Protein AF-A0A3M1AYJ1-F1 (afdb_monomer_lite)

Foldseek 3Di:
DWAWEWEWEAELVGIAIEIETQDDPVVVVCVCVVVVPPHYYYYDNPCCVPCVPVNPDAPDKYFYAAPVGHGQDIDHDDDDPVLVVQSNVCSHVVHHDDD

Structure (mmCIF, N/CA/C/O backbone):
data_AF-A0A3M1AYJ1-F1
#
_entry.id   AF-A0A3M1AYJ1-F1
#
loop_
_atom_site.group_PDB
_atom_site.id
_atom_site.type_symbol
_atom_site.label_atom_id
_atom_site.label_alt_id
_atom_site.label_comp_id
_atom_site.label_asym_id
_atom_site.label_entity_id
_atom_site.label_seq_id
_atom_site.pdbx_PDB_ins_code
_atom_site.Cartn_x
_atom_site.Cartn_y
_atom_site.Cartn_z
_atom_site.occupancy
_atom_site.B_iso_or_equiv
_atom_site.auth_seq_id
_atom_site.auth_comp_id
_atom_site.auth_asym_id
_atom_site.auth_atom_id
_atom_site.pdbx_PDB_model_num
ATOM 1 N N . MET A 1 1 ? 11.905 1.353 -12.470 1.00 46.94 1 MET A N 1
ATOM 2 C CA . MET A 1 1 ? 11.493 1.921 -11.169 1.00 46.94 1 MET A CA 1
ATOM 3 C C . MET A 1 1 ? 10.239 1.173 -10.799 1.00 46.94 1 MET A C 1
ATOM 5 O O . MET A 1 1 ? 9.334 1.196 -11.615 1.00 46.94 1 MET A O 1
ATOM 9 N N . ILE A 1 2 ? 10.242 0.469 -9.671 1.00 55.31 2 ILE A N 1
ATOM 10 C CA . ILE A 1 2 ? 9.135 -0.414 -9.294 1.00 55.31 2 ILE A CA 1
ATOM 11 C C . ILE A 1 2 ? 7.994 0.456 -8.771 1.00 55.31 2 ILE A C 1
ATOM 13 O O . ILE A 1 2 ? 8.209 1.277 -7.872 1.00 55.31 2 ILE A O 1
ATOM 17 N N . GLN A 1 3 ? 6.818 0.328 -9.374 1.00 58.94 3 GLN A N 1
ATOM 18 C CA . GLN A 1 3 ? 5.632 1.095 -9.021 1.00 58.94 3 GLN A CA 1
ATOM 19 C C . GLN A 1 3 ? 4.769 0.282 -8.062 1.00 58.94 3 GLN A C 1
ATOM 21 O O . GLN A 1 3 ? 3.967 -0.541 -8.486 1.00 58.94 3 GLN A O 1
ATOM 26 N N . ASN A 1 4 ? 4.938 0.519 -6.760 1.00 63.06 4 ASN A N 1
ATOM 27 C CA . ASN A 1 4 ? 4.221 -0.234 -5.733 1.00 63.06 4 ASN A CA 1
ATOM 28 C C . ASN A 1 4 ? 3.111 0.589 -5.084 1.00 63.06 4 ASN A C 1
ATOM 30 O O . ASN A 1 4 ? 3.346 1.689 -4.563 1.00 63.06 4 ASN A O 1
ATOM 34 N N . VAL A 1 5 ? 1.929 -0.013 -5.031 1.00 69.81 5 VAL A N 1
ATOM 35 C CA . VAL A 1 5 ? 0.799 0.423 -4.218 1.00 69.81 5 VAL A CA 1
ATOM 36 C C . VAL A 1 5 ? 0.531 -0.655 -3.176 1.00 69.81 5 VAL A C 1
ATOM 38 O O . VAL A 1 5 ? 0.225 -1.792 -3.517 1.00 69.81 5 VAL A O 1
ATOM 41 N N . ALA A 1 6 ? 0.624 -0.318 -1.894 1.00 74.75 6 ALA A N 1
ATOM 42 C CA . ALA A 1 6 ? 0.256 -1.240 -0.825 1.00 74.75 6 ALA A CA 1
ATOM 43 C C . ALA A 1 6 ? -1.194 -0.989 -0.399 1.00 74.75 6 ALA A C 1
ATOM 45 O O . ALA A 1 6 ? -1.549 0.119 -0.004 1.00 74.75 6 ALA A O 1
ATOM 46 N N . ILE A 1 7 ? -2.039 -2.014 -0.437 1.00 72.94 7 ILE A N 1
ATOM 47 C CA . ILE A 1 7 ? -3.407 -1.957 0.084 1.00 72.94 7 ILE A CA 1
ATOM 48 C C . ILE A 1 7 ? -3.460 -2.805 1.351 1.00 72.94 7 ILE A C 1
ATOM 50 O O . ILE A 1 7 ? -3.210 -4.012 1.316 1.00 72.94 7 ILE A O 1
ATOM 54 N N . GLY A 1 8 ? -3.758 -2.164 2.479 1.00 73.81 8 GLY A N 1
ATOM 55 C CA . GLY A 1 8 ? -3.881 -2.800 3.786 1.00 73.81 8 GLY A CA 1
ATOM 56 C C . GLY A 1 8 ? -5.323 -2.775 4.280 1.00 73.81 8 GLY A C 1
ATOM 57 O O . GLY A 1 8 ? -5.903 -1.701 4.428 1.00 73.81 8 GLY A O 1
ATOM 58 N N . ILE A 1 9 ? -5.883 -3.947 4.572 1.00 71.31 9 ILE A N 1
ATOM 59 C CA . ILE A 1 9 ? -7.156 -4.109 5.286 1.00 71.31 9 ILE A CA 1
ATOM 60 C C . ILE A 1 9 ? -6.839 -4.732 6.642 1.00 71.31 9 ILE A C 1
ATOM 62 O O . ILE A 1 9 ? -6.195 -5.778 6.689 1.00 71.31 9 ILE A O 1
ATOM 66 N N . CYS A 1 10 ? -7.288 -4.131 7.740 1.00 69.38 10 CYS A N 1
ATOM 67 C CA . CYS A 1 10 ? -7.070 -4.678 9.082 1.00 69.38 10 CYS A CA 1
ATOM 68 C C . CYS A 1 10 ? -8.398 -4.940 9.789 1.00 69.38 10 CYS A C 1
ATOM 70 O O . CYS A 1 10 ? -9.251 -4.061 9.832 1.00 69.38 10 CYS A O 1
ATOM 72 N N . GLU A 1 11 ? -8.545 -6.137 10.362 1.00 62.34 11 GLU A N 1
ATOM 73 C CA . GLU A 1 11 ? -9.706 -6.578 11.148 1.00 62.34 11 GLU A CA 1
ATOM 74 C C . GLU A 1 11 ? -9.253 -7.179 12.488 1.00 62.34 11 GLU A C 1
ATOM 76 O O . GLU A 1 11 ? -8.070 -7.414 12.698 1.00 62.34 11 GLU A O 1
ATOM 81 N N . GLN A 1 12 ? -10.176 -7.502 13.402 1.00 55.16 12 GLN A N 1
ATOM 82 C CA . GLN A 1 12 ? -9.850 -7.974 14.765 1.00 55.16 12 GLN A CA 1
ATOM 83 C C . GLN A 1 12 ? -8.898 -9.190 14.830 1.00 55.16 12 GLN A C 1
ATOM 85 O O . GLN A 1 12 ? -8.233 -9.386 15.844 1.00 55.16 12 GLN A O 1
ATOM 90 N N . ASN A 1 13 ? -8.793 -9.977 13.753 1.00 65.31 13 ASN A N 1
ATOM 91 C CA . ASN A 1 13 ? -7.955 -11.178 13.679 1.00 65.31 13 ASN A CA 1
ATOM 92 C C . ASN A 1 13 ? -6.651 -10.994 12.873 1.00 65.31 13 ASN A C 1
ATOM 94 O O . ASN A 1 13 ? -5.940 -11.973 12.645 1.00 65.31 13 ASN A O 1
ATOM 98 N N . GLY A 1 14 ? -6.322 -9.773 12.437 1.00 74.94 14 GLY A N 1
ATOM 99 C CA . GLY A 1 14 ? -5.066 -9.458 11.749 1.00 74.94 14 GLY A CA 1
ATOM 100 C C . GLY A 1 14 ? -5.216 -8.485 10.578 1.00 74.94 14 GLY A C 1
ATOM 101 O O . GLY A 1 14 ? -6.321 -8.124 10.175 1.00 74.94 14 GLY A O 1
ATOM 102 N N . CYS A 1 15 ? -4.080 -8.065 10.019 1.00 79.88 15 CYS A N 1
ATOM 103 C CA . CYS A 1 15 ? -4.037 -7.275 8.789 1.00 79.88 15 CYS A CA 1
ATOM 104 C C . CYS A 1 15 ? -3.755 -8.167 7.583 1.00 79.88 15 CYS A C 1
ATOM 106 O O . CYS A 1 15 ? -2.850 -9.002 7.601 1.00 79.88 15 CYS A O 1
ATOM 108 N N . ARG A 1 16 ? -4.484 -7.924 6.500 1.00 88.12 16 ARG A N 1
ATOM 109 C CA . ARG A 1 16 ? -4.169 -8.405 5.162 1.00 88.12 16 ARG A CA 1
ATOM 110 C C . ARG A 1 16 ? -3.556 -7.252 4.386 1.00 88.12 16 ARG A C 1
ATOM 112 O O . ARG A 1 16 ? -4.203 -6.234 4.167 1.00 88.12 16 ARG A O 1
ATOM 119 N N . VAL A 1 17 ? -2.310 -7.430 3.974 1.00 90.94 17 VAL A N 1
ATOM 120 C CA . VAL A 1 17 ? -1.594 -6.487 3.112 1.00 90.94 17 VAL A CA 1
ATOM 121 C C . VAL A 1 17 ? -1.486 -7.111 1.728 1.00 90.94 17 VAL A C 1
ATOM 123 O O . VAL A 1 17 ? -1.321 -8.321 1.611 1.00 90.94 17 VAL A O 1
ATOM 126 N N . THR A 1 18 ? -1.638 -6.313 0.680 1.00 91.31 18 THR A N 1
ATOM 127 C CA . THR A 1 18 ? -1.424 -6.726 -0.711 1.00 91.31 18 THR A CA 1
ATOM 128 C C . THR A 1 18 ? -0.630 -5.643 -1.424 1.00 91.31 18 THR A C 1
ATOM 130 O O . THR A 1 18 ? -0.984 -4.470 -1.331 1.00 91.31 18 THR A O 1
ATOM 133 N N . ASN A 1 19 ? 0.435 -6.025 -2.124 1.00 92.25 19 ASN A N 1
ATOM 134 C CA . ASN A 1 19 ? 1.097 -5.140 -3.077 1.00 92.25 19 ASN A CA 1
ATOM 135 C C . ASN A 1 19 ? 0.371 -5.211 -4.422 1.00 92.25 19 ASN A C 1
ATOM 137 O O . ASN A 1 19 ? 0.004 -6.300 -4.858 1.00 92.25 19 ASN A O 1
ATOM 141 N N . VAL A 1 20 ? 0.190 -4.071 -5.072 1.00 91.88 20 VAL A N 1
ATOM 142 C CA . VAL A 1 20 ? -0.340 -3.933 -6.425 1.00 91.88 20 VAL A CA 1
ATOM 143 C C . VAL A 1 20 ? 0.694 -3.186 -7.265 1.00 91.88 20 VAL A C 1
ATOM 145 O O . VAL A 1 20 ? 1.167 -2.126 -6.851 1.00 91.88 20 VAL A O 1
ATOM 148 N N . HIS A 1 21 ? 1.052 -3.738 -8.424 1.00 91.31 21 HIS A N 1
ATOM 149 C CA . HIS A 1 21 ? 2.062 -3.172 -9.323 1.00 91.31 21 HIS A CA 1
ATOM 150 C C . HIS A 1 21 ? 1.684 -3.343 -10.795 1.00 91.31 21 HIS A C 1
ATOM 152 O O . HIS A 1 21 ? 0.961 -4.271 -11.146 1.00 91.31 21 HIS A O 1
ATOM 158 N N . ASN A 1 22 ? 2.256 -2.519 -11.673 1.00 90.31 22 ASN A N 1
ATOM 159 C CA . ASN A 1 22 ? 2.217 -2.729 -13.129 1.00 90.31 22 ASN A CA 1
ATOM 160 C C . ASN A 1 22 ? 3.625 -2.949 -13.722 1.00 90.31 22 ASN A C 1
ATOM 162 O O . ASN A 1 22 ? 3.913 -2.651 -14.878 1.00 90.31 22 ASN A O 1
ATOM 166 N N . ASP A 1 23 ? 4.548 -3.429 -12.887 1.00 88.81 23 ASP A N 1
ATOM 167 C CA . ASP A 1 23 ? 5.903 -3.759 -13.321 1.00 88.81 23 ASP A CA 1
ATOM 168 C C . ASP A 1 23 ? 5.969 -5.036 -14.166 1.00 88.81 23 ASP A C 1
ATOM 170 O O . ASP A 1 23 ? 5.127 -5.936 -14.067 1.00 88.81 23 ASP A O 1
ATOM 174 N N . ASP A 1 24 ? 7.044 -5.131 -14.952 1.00 90.88 24 ASP A N 1
ATOM 175 C CA . ASP A 1 24 ? 7.428 -6.374 -15.610 1.00 90.88 24 ASP A CA 1
ATOM 176 C C . ASP A 1 24 ? 7.559 -7.531 -14.600 1.00 90.88 24 ASP A C 1
ATOM 178 O O . ASP A 1 24 ? 7.928 -7.338 -13.438 1.00 90.88 24 ASP A O 1
ATOM 182 N N . LEU A 1 25 ? 7.248 -8.750 -15.053 1.00 89.56 25 LEU A N 1
ATOM 183 C CA . LEU A 1 25 ? 7.164 -9.921 -14.185 1.00 89.56 25 LEU A CA 1
ATOM 184 C C . LEU A 1 25 ? 8.509 -10.251 -13.532 1.00 89.56 25 LEU A C 1
ATOM 186 O O . LEU A 1 25 ? 8.531 -10.575 -12.346 1.00 89.56 25 LEU A O 1
ATOM 190 N N . GLU A 1 26 ? 9.615 -10.155 -14.273 1.00 93.19 26 GLU A N 1
ATOM 191 C CA . GLU A 1 26 ? 10.945 -10.467 -13.745 1.00 93.19 26 GLU A CA 1
ATOM 192 C C . GLU A 1 26 ? 11.34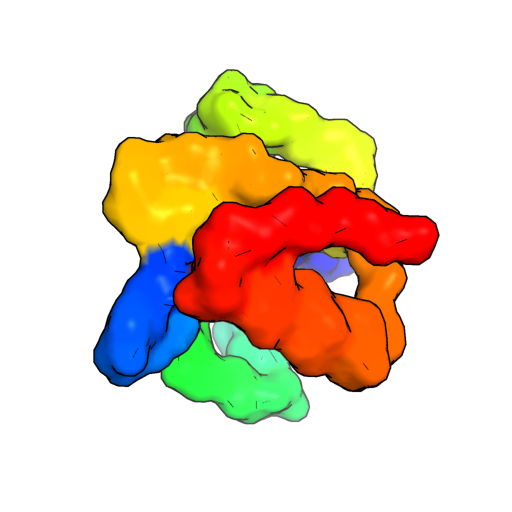4 -9.452 -12.668 1.00 93.19 26 GLU A C 1
ATOM 194 O O . GLU A 1 26 ? 11.761 -9.827 -11.571 1.00 93.19 26 GLU A O 1
ATOM 199 N N . ALA A 1 27 ? 11.118 -8.163 -12.937 1.00 90.81 27 ALA A N 1
ATOM 200 C CA . ALA A 1 27 ? 11.383 -7.090 -11.982 1.00 90.81 27 ALA A CA 1
ATOM 201 C C . ALA A 1 27 ? 10.534 -7.217 -10.704 1.00 90.81 27 ALA A C 1
ATOM 203 O O . ALA A 1 27 ? 11.047 -7.036 -9.598 1.00 90.81 27 ALA A O 1
ATOM 204 N N . ALA A 1 2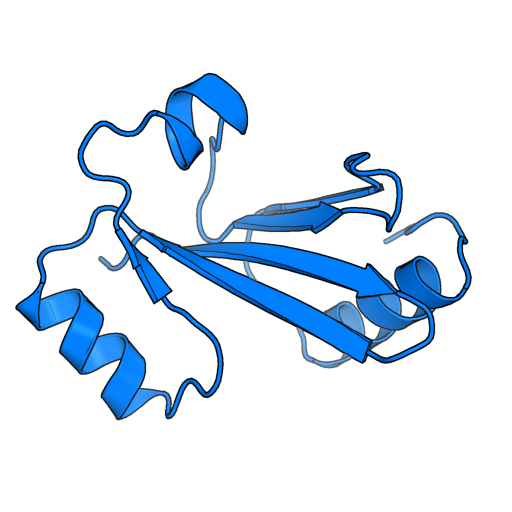8 ? 9.251 -7.561 -10.837 1.00 90.00 28 ALA A N 1
ATOM 205 C CA . ALA A 1 28 ? 8.360 -7.766 -9.699 1.00 90.00 28 ALA A CA 1
ATOM 206 C C . ALA A 1 28 ? 8.754 -8.996 -8.863 1.00 90.00 28 ALA A C 1
ATOM 208 O O . ALA A 1 28 ? 8.744 -8.944 -7.632 1.00 90.00 28 ALA A O 1
ATOM 209 N N . GLN A 1 29 ? 9.145 -10.097 -9.509 1.00 91.56 29 GLN A N 1
ATOM 210 C CA . GLN A 1 29 ? 9.615 -11.304 -8.822 1.00 91.56 29 GLN A CA 1
ATOM 211 C C . GLN A 1 29 ? 10.926 -11.063 -8.069 1.00 91.56 29 GLN A C 1
ATOM 213 O O . GLN A 1 29 ? 11.057 -11.498 -6.920 1.00 91.56 29 GLN A O 1
ATOM 218 N N . ALA A 1 30 ? 11.868 -10.341 -8.682 1.00 93.00 30 ALA A N 1
ATOM 219 C CA . ALA A 1 30 ? 13.101 -9.921 -8.026 1.00 93.00 30 ALA A CA 1
ATOM 220 C C . ALA A 1 30 ? 12.796 -9.067 -6.788 1.00 93.00 30 ALA A C 1
ATOM 222 O O . ALA A 1 30 ? 13.280 -9.369 -5.706 1.00 93.00 30 ALA A O 1
ATOM 223 N N . PHE A 1 31 ? 11.896 -8.088 -6.901 1.00 90.00 31 PHE A N 1
ATOM 224 C CA . PHE A 1 31 ? 11.489 -7.238 -5.778 1.00 90.00 31 PHE A CA 1
ATOM 225 C C . PHE A 1 31 ? 10.924 -8.015 -4.586 1.00 90.00 31 PHE A C 1
ATOM 227 O O . PHE A 1 31 ? 11.317 -7.781 -3.442 1.00 90.00 31 PHE A O 1
ATOM 234 N N . VAL A 1 32 ? 10.004 -8.946 -4.853 1.00 91.00 32 VAL A N 1
ATOM 235 C CA . VAL A 1 32 ? 9.406 -9.805 -3.821 1.00 91.00 32 VAL A CA 1
ATOM 236 C C . VAL A 1 32 ? 10.479 -10.649 -3.136 1.00 91.00 32 VAL A C 1
ATOM 238 O O . VAL A 1 32 ? 10.464 -10.780 -1.912 1.00 91.00 32 VAL A O 1
ATOM 241 N N . THR A 1 33 ? 11.411 -11.195 -3.919 1.00 94.25 33 THR A N 1
ATOM 242 C CA . THR A 1 33 ? 12.477 -12.079 -3.433 1.00 94.25 33 THR A CA 1
ATOM 243 C C . THR A 1 33 ? 13.510 -11.313 -2.612 1.00 94.25 33 THR A C 1
ATOM 245 O O . THR A 1 33 ? 13.805 -11.707 -1.485 1.00 94.25 33 THR A O 1
ATOM 248 N N . ASP A 1 34 ? 14.010 -10.195 -3.135 1.00 93.81 34 ASP A N 1
ATOM 249 C CA . ASP A 1 34 ? 15.072 -9.390 -2.525 1.00 93.81 34 ASP A CA 1
ATOM 250 C C .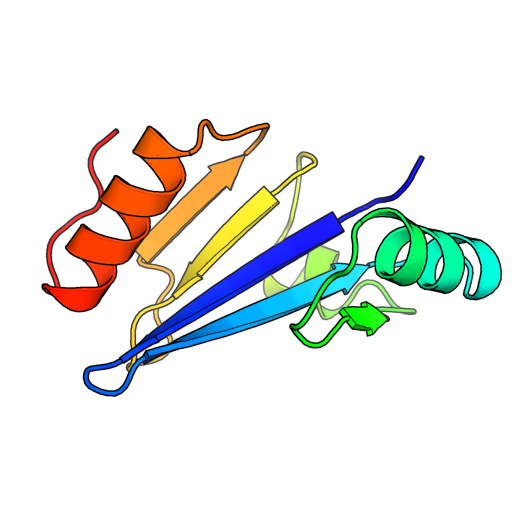 ASP A 1 34 ? 14.637 -8.768 -1.195 1.00 93.81 34 ASP A C 1
ATOM 252 O O . ASP A 1 34 ? 15.439 -8.648 -0.268 1.00 93.81 34 ASP A O 1
ATOM 256 N N . LEU A 1 35 ? 13.360 -8.392 -1.080 1.00 89.81 35 LEU A N 1
ATOM 257 C CA . LEU A 1 35 ? 12.797 -7.831 0.149 1.00 89.81 35 LEU A CA 1
ATOM 258 C C . LEU A 1 35 ? 12.151 -8.875 1.066 1.00 89.81 35 LEU A C 1
ATOM 260 O O . LEU A 1 35 ? 11.703 -8.522 2.157 1.00 89.81 35 LEU A O 1
ATOM 264 N N . GLY A 1 36 ? 12.084 -10.143 0.647 1.00 93.19 36 GLY A N 1
ATOM 265 C CA . GLY A 1 36 ? 11.473 -11.218 1.428 1.00 93.19 36 GLY A CA 1
ATOM 266 C C . GLY A 1 36 ? 10.002 -10.959 1.763 1.00 93.19 36 GLY A C 1
ATOM 267 O O . GLY A 1 36 ? 9.575 -11.212 2.891 1.00 93.19 36 GLY A O 1
ATOM 268 N N . LEU A 1 37 ? 9.229 -10.416 0.816 1.00 89.50 37 LEU A N 1
ATOM 269 C CA . LEU A 1 37 ? 7.829 -10.069 1.063 1.00 89.50 37 LEU A CA 1
ATOM 270 C C . LEU A 1 37 ? 7.004 -11.333 1.326 1.00 89.50 37 LEU A C 1
ATOM 272 O O . LEU A 1 37 ? 6.995 -12.273 0.535 1.00 89.50 37 LEU A O 1
ATOM 276 N N . THR A 1 38 ? 6.281 -11.343 2.443 1.00 89.56 38 THR A N 1
ATOM 277 C CA . THR A 1 38 ? 5.469 -12.489 2.892 1.00 89.56 38 THR A CA 1
ATOM 278 C C . THR A 1 38 ? 3.984 -12.341 2.575 1.00 89.56 38 THR A C 1
ATOM 280 O O . THR A 1 38 ? 3.183 -13.218 2.898 1.00 89.56 38 THR A O 1
ATOM 283 N N . PHE A 1 39 ? 3.604 -11.229 1.952 1.00 88.62 39 PHE A N 1
ATOM 284 C CA . PHE A 1 39 ? 2.237 -10.918 1.565 1.00 88.62 39 PHE A CA 1
ATOM 285 C C . PHE A 1 39 ? 2.062 -10.982 0.040 1.00 88.62 39 PHE A C 1
ATOM 287 O O . PHE A 1 39 ? 3.042 -10.846 -0.696 1.00 88.62 39 PHE A O 1
ATOM 294 N N . PRO A 1 40 ? 0.827 -11.185 -0.458 1.00 91.62 40 PRO A N 1
ATOM 295 C CA . PRO A 1 40 ? 0.566 -11.259 -1.891 1.00 91.62 40 PRO A CA 1
ATOM 296 C C . PRO A 1 40 ? 1.024 -10.008 -2.650 1.00 91.62 40 PRO A C 1
ATOM 298 O O . PRO A 1 40 ? 0.804 -8.883 -2.199 1.00 91.62 40 PRO A O 1
ATOM 301 N N . SER A 1 41 ? 1.601 -10.225 -3.832 1.00 90.62 41 SER A N 1
ATOM 302 C CA . SER A 1 41 ? 1.892 -9.189 -4.826 1.00 90.62 41 SER A CA 1
ATOM 303 C C . SER A 1 41 ? 1.076 -9.479 -6.081 1.00 90.62 41 SER A C 1
ATOM 305 O O . SER A 1 41 ? 1.161 -10.575 -6.634 1.00 90.62 41 SER A O 1
ATOM 307 N N . VAL A 1 42 ? 0.241 -8.526 -6.482 1.00 91.38 42 VAL A N 1
ATOM 308 C CA . VAL A 1 42 ? -0.750 -8.645 -7.553 1.00 91.38 42 VAL A CA 1
ATOM 309 C C . VAL A 1 42 ? -0.396 -7.669 -8.665 1.00 91.38 42 VAL A C 1
ATOM 311 O O . VAL A 1 42 ? -0.041 -6.521 -8.411 1.00 91.38 42 VAL A O 1
ATOM 314 N N . ARG A 1 43 ? -0.510 -8.134 -9.906 1.00 92.00 43 ARG A N 1
ATOM 315 C CA . ARG A 1 43 ? -0.246 -7.332 -11.094 1.00 92.00 43 ARG A CA 1
ATOM 316 C C . ARG A 1 43 ? -1.533 -6.674 -11.602 1.00 92.00 43 ARG A C 1
ATOM 318 O O . ARG A 1 43 ? -2.558 -7.345 -11.690 1.00 92.00 43 ARG A O 1
ATOM 325 N N . ASP A 1 44 ? -1.461 -5.390 -11.930 1.00 92.12 44 ASP A N 1
ATOM 326 C CA . ASP A 1 44 ? -2.553 -4.546 -12.429 1.00 92.12 44 ASP A CA 1
ATOM 327 C C . ASP A 1 44 ? -2.251 -4.100 -13.866 1.00 92.12 44 ASP A C 1
ATOM 329 O O . ASP A 1 44 ? -1.891 -2.954 -14.123 1.00 92.12 44 ASP A O 1
ATOM 333 N N . ASP A 1 45 ? -2.329 -5.052 -14.799 1.00 88.94 45 ASP A N 1
ATOM 334 C CA . ASP A 1 45 ? -1.889 -4.882 -16.192 1.00 88.94 45 ASP A CA 1
ATOM 335 C C . ASP A 1 45 ? -2.565 -3.716 -16.929 1.00 88.94 45 ASP A C 1
ATOM 337 O O . ASP A 1 45 ? -1.940 -3.050 -17.756 1.00 88.94 45 ASP A O 1
ATOM 341 N N . ASP A 1 46 ? -3.848 -3.482 -16.652 1.00 90.62 46 ASP A N 1
ATOM 342 C CA . ASP A 1 46 ? -4.670 -2.468 -17.314 1.00 90.62 46 ASP A CA 1
ATOM 343 C C . ASP A 1 46 ? -4.781 -1.159 -16.515 1.00 90.62 46 ASP A C 1
ATOM 345 O O . ASP A 1 46 ? -5.448 -0.230 -16.969 1.00 90.62 46 ASP A O 1
ATOM 349 N N . GLY A 1 47 ? -4.130 -1.066 -15.349 1.00 88.69 47 GLY A N 1
ATOM 350 C CA . GLY A 1 47 ? -4.221 0.093 -14.456 1.00 88.69 47 GLY A CA 1
ATOM 351 C C . GLY A 1 47 ? -5.609 0.283 -13.835 1.00 88.69 47 GLY A C 1
ATOM 352 O O . GLY A 1 47 ? -5.893 1.326 -13.242 1.00 88.69 47 GLY A O 1
ATOM 353 N N . LYS A 1 48 ? -6.517 -0.691 -13.960 1.00 92.25 48 LYS A N 1
ATOM 354 C CA . LYS A 1 48 ? -7.885 -0.560 -13.453 1.00 92.25 48 LYS A CA 1
ATOM 355 C C . LYS A 1 48 ? -7.904 -0.366 -11.943 1.00 92.25 48 LYS A C 1
ATOM 357 O O . LYS A 1 48 ? -8.725 0.389 -11.419 1.00 92.25 48 LYS A O 1
ATOM 362 N N . THR A 1 49 ? -7.011 -1.031 -11.221 1.00 89.69 49 THR A N 1
ATOM 363 C CA . THR A 1 49 ? -6.935 -0.906 -9.767 1.00 89.69 49 THR A CA 1
ATOM 364 C C . THR A 1 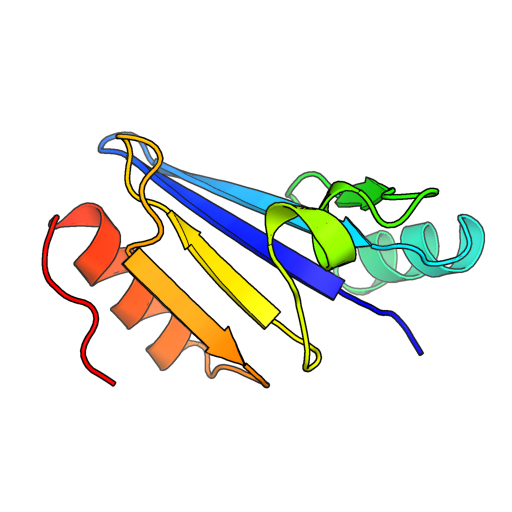49 ? -6.259 0.404 -9.374 1.00 89.69 49 THR A C 1
ATOM 366 O O . THR A 1 49 ? -6.856 1.193 -8.637 1.00 89.69 49 THR A O 1
ATOM 369 N N . SER A 1 50 ? -5.044 0.668 -9.855 1.00 89.00 50 SER A N 1
ATOM 370 C CA . SER A 1 50 ? -4.259 1.837 -9.454 1.00 89.00 50 SER A CA 1
ATOM 371 C C . SER A 1 50 ? -4.833 3.141 -9.998 1.00 89.00 50 SER A C 1
ATOM 373 O O . SER A 1 50 ? -5.022 4.090 -9.236 1.00 89.00 50 SER A O 1
ATOM 375 N N . ASP A 1 51 ? -5.161 3.197 -11.282 1.00 89.50 51 ASP A N 1
ATOM 376 C CA . ASP A 1 51 ? -5.411 4.458 -11.980 1.00 89.50 51 ASP A CA 1
ATOM 377 C C . ASP A 1 51 ? -6.901 4.806 -11.964 1.00 89.50 51 ASP A C 1
ATOM 379 O O . ASP A 1 51 ? -7.275 5.947 -11.680 1.00 89.50 51 ASP A O 1
ATOM 383 N N . GLU A 1 52 ? -7.777 3.829 -12.212 1.00 90.56 52 GLU A N 1
ATOM 384 C CA . GLU A 1 52 ? -9.220 4.079 -12.302 1.00 90.56 52 GLU A CA 1
ATOM 385 C C . GLU A 1 52 ? -9.913 4.062 -10.933 1.00 90.56 52 GLU A C 1
ATOM 387 O O . GLU A 1 52 ? -10.635 5.007 -10.585 1.00 90.56 52 GLU A O 1
ATOM 392 N N . LEU A 1 53 ? -9.713 2.986 -10.161 1.00 89.50 53 LEU A N 1
ATOM 393 C CA . LEU A 1 53 ? -10.416 2.756 -8.896 1.00 89.50 53 LEU A CA 1
ATOM 394 C C . LEU A 1 53 ? -9.817 3.563 -7.743 1.00 89.50 53 LEU A C 1
ATOM 396 O O . LEU A 1 53 ? -10.545 4.297 -7.071 1.00 89.50 53 LEU A O 1
ATOM 400 N N . TYR A 1 54 ? -8.506 3.444 -7.514 1.00 88.25 54 TYR A N 1
ATOM 401 C CA . TYR A 1 54 ? -7.829 4.127 -6.406 1.00 88.25 54 TYR A CA 1
ATOM 402 C C . TYR A 1 54 ? -7.225 5.483 -6.787 1.00 88.25 54 TYR A C 1
ATOM 404 O O . TYR A 1 54 ? -6.903 6.260 -5.887 1.00 88.25 54 TYR A O 1
ATOM 412 N N . ARG A 1 55 ? -7.133 5.800 -8.087 1.00 90.19 55 ARG A N 1
ATOM 413 C CA . ARG A 1 55 ? -6.644 7.085 -8.622 1.00 90.19 55 ARG A CA 1
ATOM 414 C C . ARG A 1 55 ? -5.324 7.511 -7.989 1.00 90.19 55 ARG A C 1
ATOM 416 O O . ARG A 1 55 ? -5.201 8.607 -7.441 1.00 90.19 55 ARG A O 1
ATOM 423 N N . ILE A 1 56 ? -4.350 6.613 -8.021 1.00 88.75 56 ILE A N 1
ATOM 424 C CA . ILE A 1 56 ? -3.030 6.821 -7.435 1.00 88.75 56 ILE A CA 1
ATOM 425 C C . ILE A 1 56 ? -2.271 7.872 -8.257 1.00 88.75 56 ILE A C 1
ATOM 427 O O . ILE A 1 56 ? -2.067 7.714 -9.453 1.00 88.75 56 ILE A O 1
ATOM 431 N N . ILE A 1 57 ? -1.856 8.964 -7.608 1.00 86.50 57 ILE A N 1
ATOM 432 C CA . ILE A 1 57 ? -1.179 10.102 -8.271 1.00 86.50 57 ILE A CA 1
ATOM 433 C C . ILE A 1 57 ? 0.320 10.154 -7.926 1.00 86.50 57 ILE A C 1
ATOM 435 O O . ILE A 1 57 ? 1.110 10.766 -8.642 1.00 86.50 57 ILE A O 1
ATOM 439 N N . GLY A 1 58 ? 0.731 9.519 -6.827 1.00 86.75 58 GLY A N 1
ATOM 440 C CA . GLY A 1 58 ? 2.111 9.529 -6.345 1.00 86.75 58 GLY A CA 1
ATOM 441 C C . GLY A 1 58 ? 2.541 8.155 -5.858 1.00 86.75 58 GLY A C 1
ATOM 442 O O . GLY A 1 58 ? 1.719 7.371 -5.392 1.00 86.75 58 GLY A O 1
ATOM 443 N N . LEU A 1 59 ? 3.833 7.861 -5.962 1.00 87.50 59 LEU A N 1
ATOM 444 C CA . LEU A 1 59 ? 4.402 6.586 -5.538 1.00 87.50 59 LEU A CA 1
ATOM 445 C C . LEU A 1 59 ? 5.558 6.794 -4.543 1.00 87.50 59 LEU A C 1
ATOM 447 O O . LEU A 1 59 ? 6.267 7.799 -4.643 1.00 87.50 59 LEU A O 1
ATOM 451 N N . PRO A 1 60 ? 5.787 5.839 -3.618 1.00 90.38 60 PRO A N 1
ATOM 452 C CA . PRO A 1 60 ? 4.867 4.746 -3.281 1.00 90.38 60 PRO A CA 1
ATOM 453 C C . PRO A 1 60 ? 3.577 5.290 -2.641 1.00 90.38 60 PRO A C 1
ATOM 455 O O . PRO A 1 60 ? 3.601 6.364 -2.045 1.00 90.38 60 PRO A O 1
ATOM 458 N N . THR A 1 61 ? 2.462 4.567 -2.756 1.00 92.69 61 THR A N 1
ATOM 459 C CA . THR A 1 61 ? 1.224 4.894 -2.023 1.00 92.69 61 THR A CA 1
ATOM 460 C C . THR A 1 61 ? 0.763 3.701 -1.201 1.00 92.69 61 THR A C 1
ATOM 462 O O . THR A 1 61 ? 0.779 2.569 -1.676 1.00 92.69 61 THR A O 1
ATOM 465 N N . SER A 1 62 ? 0.352 3.950 0.040 1.00 92.31 62 SER A N 1
ATOM 466 C CA . SER A 1 62 ? -0.317 2.964 0.888 1.00 92.31 62 SER A CA 1
ATOM 467 C C . SER A 1 62 ? -1.750 3.393 1.180 1.00 92.31 62 SER A C 1
ATOM 469 O O . SER A 1 62 ? -1.980 4.494 1.679 1.00 92.31 62 SER A O 1
ATOM 471 N N . VAL A 1 63 ? -2.712 2.524 0.887 1.00 93.00 63 VAL A N 1
ATOM 472 C CA . VAL A 1 63 ? -4.136 2.738 1.158 1.00 93.00 63 VAL A CA 1
ATOM 473 C C . VAL A 1 63 ? -4.546 1.873 2.345 1.00 93.00 63 VAL A C 1
ATOM 475 O O . VAL A 1 63 ? -4.461 0.646 2.290 1.00 93.00 63 VAL A O 1
ATOM 478 N N . PHE A 1 64 ? -5.014 2.515 3.410 1.00 92.56 64 PHE A N 1
ATOM 479 C CA . PHE A 1 64 ? -5.534 1.870 4.611 1.00 92.56 64 PHE A CA 1
ATOM 480 C C . PHE A 1 64 ? -7.053 1.784 4.507 1.00 92.56 64 PHE A C 1
ATOM 482 O O . PHE A 1 64 ? -7.724 2.804 4.333 1.00 92.56 64 PHE A O 1
ATOM 489 N N . VAL A 1 65 ? -7.597 0.575 4.602 1.00 90.88 65 VAL A N 1
ATOM 490 C CA . VAL A 1 65 ? -9.014 0.281 4.375 1.00 90.88 65 VAL A CA 1
ATOM 491 C C . VAL A 1 65 ? -9.607 -0.393 5.615 1.00 90.88 65 VAL A C 1
ATOM 493 O O . VAL A 1 65 ? -9.015 -1.316 6.174 1.00 90.88 65 VAL A O 1
ATOM 496 N N . THR A 1 66 ? -10.767 0.079 6.070 1.00 89.75 66 THR A N 1
ATOM 497 C CA . THR A 1 66 ? -11.484 -0.492 7.221 1.00 89.75 66 THR A CA 1
ATOM 498 C C . THR A 1 66 ? -12.071 -1.872 6.883 1.00 89.75 66 THR A C 1
ATOM 500 O O . THR A 1 66 ? -12.245 -2.178 5.698 1.00 89.75 66 THR A O 1
ATOM 503 N N . PRO A 1 67 ? -12.443 -2.699 7.882 1.00 86.12 67 PRO A N 1
ATOM 504 C CA . PRO A 1 67 ? -13.153 -3.966 7.654 1.00 86.12 67 PRO A CA 1
ATOM 505 C C . PRO A 1 67 ? -14.416 -3.819 6.790 1.00 86.12 67 PRO A C 1
ATOM 507 O O . PRO A 1 67 ? -14.779 -4.701 6.019 1.00 86.12 67 PRO A O 1
ATOM 510 N N . GLU A 1 68 ? -15.083 -2.666 6.870 1.00 88.69 68 GLU A N 1
ATOM 511 C CA . GLU A 1 68 ? -16.289 -2.351 6.098 1.00 88.69 68 GLU A CA 1
ATOM 512 C C . GLU A 1 68 ? -15.985 -1.931 4.648 1.00 88.69 68 GLU A C 1
ATOM 514 O O . GLU A 1 68 ? -16.893 -1.519 3.922 1.00 88.69 68 GLU A O 1
ATOM 519 N N . GLY A 1 69 ? -14.719 -1.987 4.222 1.00 87.56 69 GLY A N 1
ATOM 520 C CA . GLY A 1 69 ? -14.285 -1.653 2.868 1.00 87.56 69 GLY A CA 1
ATOM 521 C C . GLY A 1 69 ? -14.169 -0.152 2.593 1.00 87.56 69 GLY A C 1
ATOM 522 O O . GLY A 1 69 ? -14.173 0.256 1.432 1.00 87.56 69 GLY A O 1
ATOM 523 N N . LYS A 1 70 ? -14.082 0.695 3.628 1.00 90.69 70 LYS A N 1
ATOM 524 C CA . LYS A 1 70 ? -13.931 2.151 3.462 1.00 90.69 70 LYS A CA 1
ATOM 525 C C . LYS A 1 70 ? -12.466 2.558 3.517 1.00 90.69 70 LYS A C 1
ATOM 527 O O . LYS A 1 70 ? -11.733 2.081 4.373 1.00 90.69 70 LYS A O 1
ATOM 532 N N . VAL A 1 71 ? -12.042 3.487 2.662 1.00 90.94 71 VAL A N 1
ATOM 533 C CA . VAL A 1 71 ? -10.699 4.080 2.764 1.00 90.94 71 VAL A CA 1
ATOM 534 C C . VAL A 1 71 ? -10.630 4.937 4.029 1.00 90.94 71 VAL A C 1
ATOM 536 O O . VAL A 1 71 ? -11.333 5.940 4.142 1.00 90.94 71 VAL A O 1
ATOM 539 N N . ALA A 1 72 ? -9.798 4.523 4.981 1.00 92.38 72 ALA A N 1
ATOM 540 C CA . ALA A 1 72 ? -9.544 5.228 6.233 1.00 92.38 72 ALA A CA 1
ATOM 541 C C . ALA A 1 72 ? -8.452 6.290 6.074 1.00 92.38 72 ALA A C 1
ATOM 543 O O . ALA A 1 72 ? -8.551 7.371 6.650 1.00 92.38 72 ALA A O 1
ATOM 544 N N . TYR A 1 73 ? -7.408 5.978 5.301 1.00 93.25 73 TYR A N 1
ATOM 545 C CA . TYR A 1 73 ? -6.273 6.868 5.083 1.00 93.25 73 TYR A CA 1
ATOM 546 C C . TYR A 1 73 ? -5.513 6.494 3.810 1.00 93.25 73 TYR A C 1
ATOM 548 O O . TYR A 1 73 ? -5.466 5.326 3.420 1.00 93.25 73 TYR A O 1
ATOM 556 N N . VAL A 1 74 ? -4.898 7.491 3.177 1.00 92.62 74 VAL A N 1
ATOM 557 C CA . VAL A 1 74 ? -4.002 7.306 2.034 1.00 92.62 74 VAL A CA 1
ATOM 558 C C . VAL A 1 74 ? -2.687 7.986 2.366 1.00 92.62 74 VAL A C 1
ATOM 560 O O . VAL A 1 74 ? -2.628 9.208 2.488 1.00 92.62 74 VAL A O 1
ATOM 563 N N . GLN A 1 75 ? -1.634 7.189 2.493 1.00 93.00 75 GLN A N 1
ATOM 564 C CA . GLN A 1 75 ? -0.280 7.694 2.614 1.00 93.00 75 GLN A CA 1
ATOM 565 C C . GLN A 1 75 ? 0.355 7.772 1.233 1.00 93.00 75 GLN A C 1
ATOM 567 O O . GLN A 1 75 ? 0.512 6.746 0.574 1.00 93.00 75 GLN A O 1
ATOM 572 N N . ILE A 1 76 ? 0.808 8.961 0.848 1.00 92.81 76 ILE A N 1
ATOM 573 C CA . ILE A 1 76 ? 1.651 9.155 -0.332 1.00 92.81 76 ILE A CA 1
ATOM 574 C C . ILE A 1 76 ? 3.096 9.341 0.136 1.00 92.81 76 ILE A C 1
ATOM 576 O O . ILE A 1 76 ? 3.375 10.144 1.027 1.00 92.81 76 ILE A O 1
ATOM 580 N N . GLY A 1 77 ? 4.020 8.612 -0.477 1.00 90.56 77 GLY A N 1
ATOM 581 C CA . GLY A 1 77 ? 5.433 8.613 -0.129 1.00 90.56 77 GLY A CA 1
ATOM 582 C C . GLY A 1 77 ? 5.801 7.566 0.922 1.00 90.56 77 GLY A C 1
ATOM 583 O O . GLY A 1 77 ? 5.013 6.703 1.306 1.00 90.56 77 GLY A O 1
ATOM 584 N N . GLN A 1 78 ? 7.058 7.627 1.352 1.00 89.94 78 GLN A N 1
ATOM 585 C CA . GLN A 1 78 ? 7.632 6.675 2.299 1.00 89.94 78 GLN A CA 1
ATOM 586 C C . GLN A 1 78 ? 7.010 6.810 3.695 1.00 89.94 78 GLN A C 1
ATOM 588 O O . GLN A 1 78 ? 6.562 7.887 4.087 1.00 89.94 78 GLN A O 1
ATOM 593 N N . MET A 1 79 ? 7.040 5.713 4.449 1.00 90.50 79 MET A N 1
ATOM 594 C CA . MET A 1 79 ? 6.680 5.677 5.865 1.00 90.50 79 MET A CA 1
ATOM 595 C C . MET A 1 79 ? 7.840 5.147 6.689 1.00 90.50 79 MET A C 1
ATOM 597 O O . MET A 1 79 ? 8.553 4.238 6.260 1.00 90.50 79 MET A O 1
ATOM 601 N N . THR A 1 80 ? 7.982 5.668 7.901 1.00 94.31 80 THR A N 1
ATOM 602 C CA . THR A 1 80 ? 8.786 5.034 8.943 1.00 94.31 80 THR A CA 1
ATOM 603 C C . THR A 1 80 ? 8.054 3.819 9.519 1.00 94.31 80 THR A C 1
ATOM 605 O O . THR A 1 80 ? 6.834 3.678 9.395 1.00 94.31 80 THR A O 1
ATOM 608 N N . GLU A 1 81 ? 8.787 2.940 10.205 1.00 91.50 81 GLU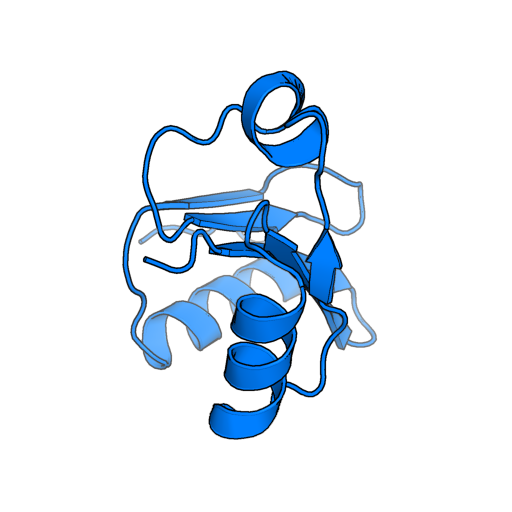 A N 1
ATOM 609 C CA . GLU A 1 81 ? 8.176 1.822 10.936 1.00 91.50 81 GLU A CA 1
ATOM 610 C C . GLU A 1 81 ? 7.173 2.313 11.997 1.00 91.50 81 GLU A C 1
ATOM 612 O O . GLU A 1 81 ? 6.118 1.709 12.190 1.00 91.50 81 GLU A O 1
ATOM 617 N N . GLU A 1 82 ? 7.474 3.435 12.656 1.00 94.94 82 GLU A N 1
ATOM 618 C CA . GLU A 1 82 ? 6.592 4.047 13.650 1.00 94.94 82 GLU A CA 1
ATOM 619 C C . GLU A 1 82 ? 5.267 4.495 13.028 1.00 94.94 82 GLU A C 1
ATOM 621 O O . GLU A 1 82 ? 4.205 4.191 13.571 1.00 94.94 82 GLU A O 1
ATOM 626 N N . GLN A 1 83 ? 5.314 5.128 11.851 1.00 94.06 83 GLN A N 1
ATOM 627 C CA . GLN A 1 83 ? 4.113 5.513 11.108 1.00 94.06 83 GLN A CA 1
ATOM 628 C C . GLN A 1 83 ? 3.282 4.289 10.717 1.00 94.06 83 GLN A C 1
ATOM 630 O O . GLN A 1 83 ? 2.080 4.268 10.967 1.00 94.06 83 GLN A O 1
ATOM 635 N N . ILE A 1 84 ? 3.909 3.231 10.189 1.00 90.75 84 ILE A N 1
ATOM 636 C CA . ILE A 1 84 ? 3.207 1.982 9.846 1.00 90.75 84 ILE A CA 1
ATOM 637 C C . ILE A 1 84 ? 2.510 1.396 11.080 1.00 90.75 84 ILE A C 1
ATOM 639 O O . ILE A 1 84 ? 1.338 1.013 11.015 1.00 90.75 84 ILE A O 1
ATOM 643 N N . ARG A 1 85 ? 3.217 1.339 12.214 1.00 90.75 85 ARG A N 1
ATOM 644 C CA . ARG A 1 85 ? 2.698 0.799 13.474 1.00 90.75 85 ARG A CA 1
ATOM 645 C C . ARG A 1 85 ? 1.529 1.625 14.003 1.00 90.75 85 ARG A C 1
ATOM 647 O O . ARG A 1 85 ? 0.527 1.044 14.411 1.00 90.75 85 ARG A O 1
ATOM 654 N N . PHE A 1 86 ? 1.646 2.950 13.971 1.00 93.12 86 PHE A N 1
ATOM 655 C CA . PHE A 1 86 ? 0.599 3.868 14.407 1.00 93.12 86 PHE A CA 1
ATOM 656 C C . PHE A 1 86 ? -0.636 3.804 13.497 1.00 93.12 86 PHE A C 1
ATOM 658 O O . PHE A 1 86 ? -1.748 3.638 13.987 1.00 93.12 86 PHE A O 1
ATOM 665 N N . TYR A 1 87 ? -0.472 3.854 12.174 1.00 92.12 87 TYR A N 1
ATOM 666 C CA . TYR A 1 87 ? -1.606 3.787 11.243 1.00 92.12 87 TYR A CA 1
ATOM 667 C C . TYR A 1 87 ? -2.347 2.454 11.356 1.00 92.12 87 TYR A C 1
ATOM 669 O O . TYR A 1 87 ? -3.576 2.430 11.415 1.00 92.12 87 TYR A O 1
ATOM 677 N N . SER A 1 88 ? -1.604 1.351 11.474 1.00 88.25 88 SER A N 1
ATOM 678 C CA . SER A 1 88 ? -2.193 0.025 11.666 1.00 88.25 88 SER A CA 1
ATOM 679 C C . SER A 1 88 ? -2.949 -0.070 12.994 1.00 88.25 88 SER A C 1
ATOM 681 O O . SER A 1 88 ? -4.058 -0.597 13.020 1.00 88.25 88 SER A O 1
ATOM 683 N N . SER A 1 89 ? -2.399 0.458 14.097 1.00 89.81 89 SER A N 1
ATOM 684 C CA . SER A 1 89 ? -3.058 0.395 15.410 1.00 89.81 89 SER A CA 1
ATOM 685 C C . SER A 1 89 ? -4.347 1.213 15.464 1.00 89.81 89 SER A C 1
ATOM 687 O O . SER A 1 89 ? -5.341 0.727 16.004 1.00 89.81 89 SER A O 1
ATOM 689 N N . GLN A 1 90 ? -4.369 2.402 14.857 1.00 91.31 90 GLN A N 1
ATOM 690 C CA . GLN A 1 90 ? -5.585 3.212 14.761 1.00 91.31 90 GLN A CA 1
ATOM 691 C C . GLN A 1 90 ? -6.650 2.516 13.916 1.00 91.31 90 GLN A C 1
ATOM 693 O O . GLN A 1 90 ? -7.810 2.452 14.325 1.0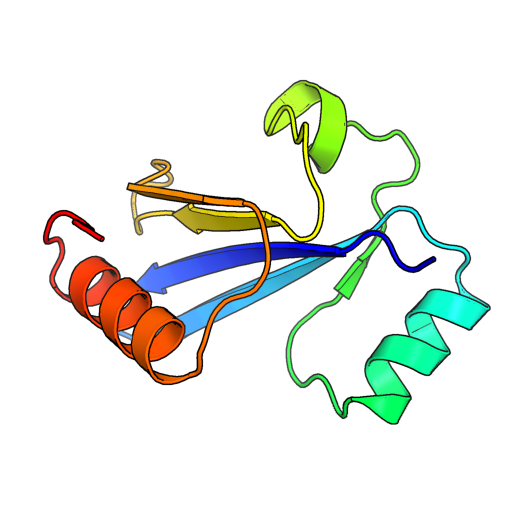0 91.31 90 GLN A O 1
ATOM 698 N N . LEU A 1 91 ? -6.248 1.916 12.790 1.00 89.19 91 LEU A N 1
ATOM 699 C CA . LEU A 1 91 ? -7.154 1.151 11.938 1.00 89.19 91 LEU A CA 1
ATOM 700 C C . LEU A 1 91 ? -7.784 -0.028 12.697 1.00 89.19 91 LEU A C 1
ATOM 702 O O . LEU A 1 91 ? -8.999 -0.202 12.645 1.00 89.19 91 LEU A O 1
ATOM 706 N N . PHE A 1 92 ? -6.991 -0.786 13.467 1.00 85.44 92 PHE A N 1
ATOM 707 C CA . PHE A 1 92 ? -7.501 -1.859 14.333 1.00 85.44 92 PHE A CA 1
ATOM 708 C C . PHE A 1 92 ? -8.456 -1.353 15.417 1.00 85.44 92 PHE A C 1
ATOM 710 O O . PHE A 1 92 ? -9.444 -2.014 15.729 1.00 85.44 92 PHE A O 1
ATOM 717 N N . ALA A 1 93 ? -8.163 -0.194 16.006 1.00 88.38 93 ALA A N 1
ATOM 718 C CA . ALA A 1 93 ? -8.976 0.402 17.060 1.00 88.38 93 ALA A CA 1
ATOM 719 C C . ALA A 1 93 ? -10.242 1.106 16.528 1.00 88.38 93 ALA A C 1
ATOM 721 O O . ALA A 1 93 ? -11.004 1.678 17.316 1.00 88.38 93 ALA A O 1
ATOM 722 N N . GLY A 1 94 ? -10.456 1.108 15.204 1.00 86.56 94 GLY A N 1
ATOM 723 C CA . GLY A 1 94 ? -11.533 1.858 14.555 1.00 86.56 94 GLY A CA 1
ATOM 724 C C . GLY A 1 94 ? -11.436 3.365 14.805 1.00 86.56 94 GLY A C 1
ATOM 725 O O . GLY A 1 94 ? -12.453 4.058 14.802 1.00 86.56 94 GLY A O 1
ATOM 726 N N . GLN A 1 95 ? -10.233 3.863 15.086 1.00 89.75 95 GLN A N 1
ATOM 727 C CA . GLN A 1 95 ? -9.977 5.265 15.377 1.00 89.75 95 GLN A CA 1
ATOM 728 C C . GLN A 1 95 ? -9.499 6.001 14.121 1.00 89.75 95 GLN A C 1
ATOM 730 O O . GLN A 1 95 ? -8.907 5.392 13.225 1.00 89.75 95 GLN A O 1
ATOM 735 N N . PRO A 1 96 ? -9.719 7.324 14.041 1.00 89.69 96 PRO A N 1
ATOM 736 C CA . PRO A 1 96 ? -9.171 8.129 12.959 1.00 89.69 96 PRO A CA 1
ATOM 737 C C . PRO A 1 96 ? -7.639 8.048 12.904 1.00 89.69 96 PRO A C 1
ATOM 739 O O . PRO A 1 96 ? -6.963 8.141 13.928 1.00 89.69 96 PRO A O 1
ATOM 742 N N . ILE A 1 97 ? -7.090 7.939 11.694 1.00 90.56 97 ILE A N 1
ATOM 743 C CA . ILE A 1 97 ? -5.652 8.080 11.455 1.00 90.56 97 ILE A CA 1
ATOM 744 C C . ILE A 1 97 ? -5.349 9.574 11.290 1.00 90.56 97 ILE A C 1
ATOM 746 O O . ILE A 1 97 ? -5.700 10.174 10.275 1.00 90.56 97 ILE A O 1
ATOM 750 N N . THR A 1 98 ? -4.716 10.179 12.296 1.00 88.38 98 THR A N 1
ATOM 751 C CA . THR A 1 98 ? -4.267 11.581 12.276 1.00 88.38 98 THR A CA 1
ATOM 752 C C . THR A 1 98 ? -2.735 11.629 12.294 1.00 88.38 98 THR A C 1
ATOM 754 O O . THR A 1 98 ? -2.169 11.215 13.309 1.00 88.38 98 THR A O 1
ATOM 757 N N . PRO A 1 99 ? -2.076 12.058 11.200 1.00 76.81 99 PRO A N 1
ATOM 758 C CA . PRO A 1 99 ? -0.614 12.120 11.098 1.00 76.81 99 PRO A CA 1
ATOM 759 C C . PRO A 1 99 ? 0.052 13.081 12.084 1.00 76.81 99 PRO A C 1
ATOM 761 O O . PRO A 1 99 ? -0.582 14.101 12.443 1.00 76.81 99 PRO A O 1
#

Secondary structure (DSSP, 8-state):
---EEEEEEEETTEEEEEEEE-S-HHHHHHHHHHTT--S-EEE-TTSIIIIIIS---SSSEEEEE-TTS-EEEEEES---HHHHHHHHHHHHTT-----

Sequence (99 aa):
MIQNVAIGICEQNGCRVTNVHNDDLEAAQAFVTDLGLTFPSVRDDDGKTSDELYRIIGLPTSVFVTPEGKVAYVQIGQMTEEQIRFYSSQLFAGQPITP

Radius of gyration: 13.49 Å; chains: 1; bounding box: 31×25×34 Å

pLDDT: mean 86.75, std 9.6, range [46.94, 94.94]